Protein AF-A0A650MLF8-F1 (afdb_monomer)

Nearest PDB structures (foldseek):
  4n6c-assembly2_B  TM=9.823E-01  e=1.842E-08  Streptococcus pneumoniae CDC1873-00
  5com-assembly2_B  TM=9.976E-01  e=1.038E-07  Clostridioides difficile 630
  5cog-assembly1_A  TM=9.578E-01  e=2.991E-04  Saccharomyces cerevisiae

pLDDT: mean 90.56, std 10.39, range [46.62, 98.25]

Organism: NCBI:txid137838

Sequence (84 aa):
MVYRYICHLSLRELKNMLDKNIEDIYKMIDGMTEEELFKPHKRKWADEATQTAVCEVYKFIHVNTVAPFGTFRTKIRKWKKVSL

Mean predicted aligned error: 4.89 Å

InterPro domains:
  IPR012550 Protein of unknown function DUF1706 [PF08020] (3-81)
  IPR012550 Protein of unknown function DUF1706 [PTHR40658] (7-81)
  IPR034660 DinB/YfiT-like putative metalloenzymes [G3DSA:1.20.120.450] (1-84)

Structure (mmCIF, N/CA/C/O backbone):
data_AF-A0A650MLF8-F1
#
_entry.id   AF-A0A650MLF8-F1
#
loop_
_atom_site.group_PDB
_atom_site.id
_atom_site.type_symbol
_atom_site.label_atom_id
_atom_site.label_alt_id
_atom_site.label_comp_id
_atom_site.label_asym_id
_atom_site.label_entity_id
_atom_site.label_seq_id
_atom_site.pdbx_PDB_ins_code
_atom_site.Cartn_x
_atom_site.Cartn_y
_atom_site.Cartn_z
_atom_site.occupancy
_atom_site.B_iso_or_equiv
_atom_site.auth_seq_id
_atom_site.auth_comp_id
_atom_site.auth_asym_id
_atom_site.auth_atom_id
_atom_site.pdbx_PDB_model_num
ATOM 1 N N . MET A 1 1 ? 15.569 6.971 3.324 1.00 46.62 1 MET A N 1
ATOM 2 C CA . MET A 1 1 ? 16.638 6.121 3.903 1.00 46.62 1 MET A CA 1
ATOM 3 C C . MET A 1 1 ? 16.367 4.607 3.786 1.00 46.62 1 MET A C 1
ATOM 5 O O . MET A 1 1 ? 17.327 3.853 3.810 1.00 46.62 1 MET A O 1
ATOM 9 N N . VAL A 1 2 ? 15.121 4.150 3.549 1.00 60.56 2 VAL A N 1
ATOM 10 C CA . VAL A 1 2 ? 14.738 2.718 3.412 1.00 60.56 2 VAL A CA 1
ATOM 11 C C . VAL A 1 2 ? 15.432 1.977 2.257 1.00 60.56 2 VAL A C 1
ATOM 13 O O . VAL A 1 2 ? 15.842 0.834 2.420 1.00 60.56 2 VAL A O 1
ATOM 16 N N . TYR A 1 3 ? 15.646 2.632 1.110 1.00 59.75 3 TYR A N 1
ATOM 17 C CA . TYR A 1 3 ? 16.263 2.002 -0.070 1.00 59.75 3 TYR A CA 1
ATOM 18 C C . TYR A 1 3 ? 17.633 1.356 0.202 1.00 59.75 3 TYR A C 1
ATOM 20 O O . TYR A 1 3 ? 17.936 0.320 -0.382 1.00 59.75 3 TYR A O 1
A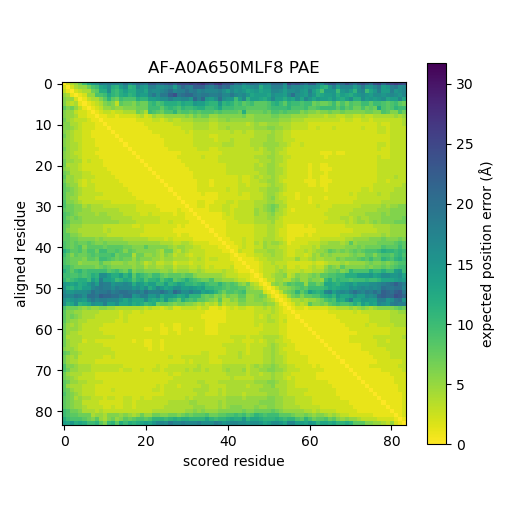TOM 28 N N . ARG A 1 4 ? 18.448 1.912 1.112 1.00 66.94 4 ARG A N 1
ATOM 29 C CA . ARG A 1 4 ? 19.768 1.344 1.446 1.00 66.94 4 ARG A CA 1
ATOM 30 C C . ARG A 1 4 ? 19.682 -0.008 2.164 1.00 66.94 4 ARG A C 1
ATOM 32 O O . ARG A 1 4 ? 20.618 -0.790 2.061 1.00 66.94 4 ARG A O 1
ATOM 39 N N . TYR A 1 5 ? 18.569 -0.298 2.835 1.00 74.44 5 TYR A N 1
ATOM 40 C CA . TYR A 1 5 ? 18.414 -1.507 3.644 1.00 74.44 5 TYR A CA 1
ATOM 41 C C . TYR A 1 5 ? 17.955 -2.733 2.856 1.00 74.44 5 TYR A C 1
ATOM 43 O O . TYR A 1 5 ? 18.138 -3.838 3.341 1.00 74.44 5 TYR A O 1
ATOM 51 N N . ILE A 1 6 ? 17.382 -2.569 1.660 1.00 81.19 6 ILE A N 1
ATOM 52 C CA . ILE A 1 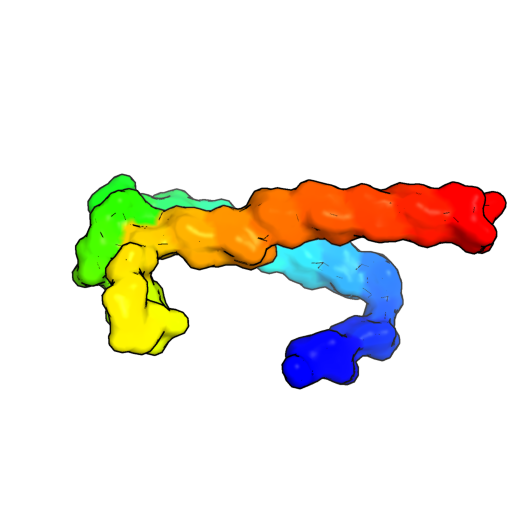6 ? 16.799 -3.695 0.903 1.00 81.19 6 ILE A CA 1
ATOM 53 C C . ILE A 1 6 ? 17.402 -3.881 -0.496 1.00 81.19 6 ILE A C 1
ATOM 55 O O . ILE A 1 6 ? 17.231 -4.931 -1.098 1.00 81.19 6 ILE A O 1
ATOM 59 N N . CYS A 1 7 ? 18.145 -2.898 -1.021 1.00 82.50 7 CYS A N 1
ATOM 60 C CA . CYS A 1 7 ? 18.683 -2.937 -2.392 1.00 82.50 7 CYS A CA 1
ATOM 61 C C . CYS A 1 7 ? 19.718 -4.057 -2.636 1.00 82.50 7 CYS A C 1
ATOM 63 O O . CYS A 1 7 ? 19.979 -4.408 -3.781 1.00 82.50 7 CYS A O 1
ATOM 65 N N . HIS A 1 8 ? 20.312 -4.611 -1.575 1.00 88.94 8 HIS A N 1
ATOM 66 C CA . HIS A 1 8 ? 21.286 -5.702 -1.669 1.00 88.94 8 HIS A CA 1
ATOM 67 C C . HIS A 1 8 ? 20.639 -7.094 -1.772 1.00 88.94 8 HIS A C 1
ATOM 69 O O . HIS A 1 8 ? 21.343 -8.071 -2.012 1.00 88.94 8 HIS A O 1
ATOM 75 N N . LEU A 1 9 ? 19.321 -7.191 -1.578 1.00 93.19 9 LEU A N 1
ATOM 76 C CA . LEU A 1 9 ? 18.579 -8.444 -1.674 1.00 93.19 9 LEU A CA 1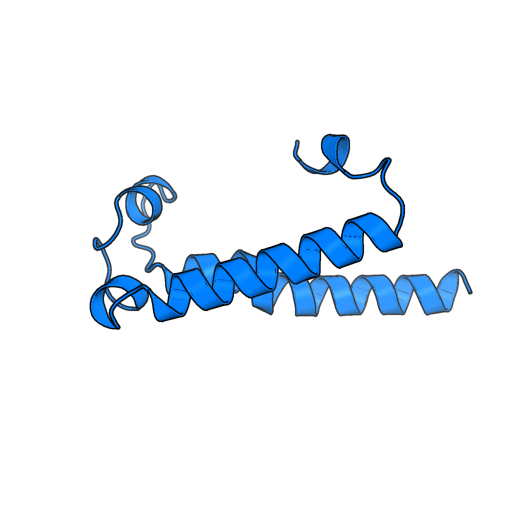
ATOM 77 C C . LEU A 1 9 ? 18.290 -8.803 -3.134 1.00 93.19 9 LEU A C 1
ATOM 79 O O . LEU A 1 9 ? 18.166 -7.940 -4.008 1.00 93.19 9 LEU A O 1
ATOM 83 N N . SER A 1 10 ? 18.127 -10.094 -3.401 1.00 96.00 10 SER A N 1
ATOM 84 C CA . SER A 1 10 ? 17.730 -10.581 -4.718 1.00 96.00 10 SER A CA 1
ATOM 85 C C . SER A 1 10 ? 16.307 -10.139 -5.081 1.00 96.00 10 SER A C 1
ATOM 87 O O . SER A 1 10 ? 15.445 -9.912 -4.230 1.00 96.00 10 SER A O 1
ATOM 89 N N . LEU A 1 11 ? 16.002 -10.111 -6.384 1.00 94.38 11 LEU A N 1
ATOM 90 C CA . LEU A 1 11 ? 14.641 -9.836 -6.861 1.00 94.38 11 LEU A CA 1
ATOM 91 C C . LEU A 1 11 ? 13.604 -10.827 -6.313 1.00 94.38 11 LEU A C 1
ATOM 93 O O . LEU A 1 11 ? 12.434 -10.474 -6.196 1.00 94.38 11 LEU A O 1
ATOM 97 N N . ARG A 1 12 ? 14.010 -12.067 -6.012 1.00 96.94 12 ARG A N 1
ATOM 98 C CA . ARG A 1 12 ? 13.123 -13.080 -5.431 1.00 96.94 12 ARG A CA 1
ATOM 99 C C . ARG A 1 12 ? 12.762 -12.723 -3.992 1.00 96.94 12 ARG A C 1
ATOM 101 O O . ARG A 1 12 ? 11.586 -12.743 -3.651 1.00 96.94 12 ARG A O 1
ATOM 108 N N . GLU A 1 13 ? 13.749 -12.354 -3.182 1.00 96.25 13 GLU A N 1
ATOM 109 C CA . GLU A 1 13 ? 13.529 -11.931 -1.794 1.00 96.25 13 GLU A CA 1
ATOM 110 C C . GLU A 1 13 ? 12.669 -10.670 -1.730 1.00 96.25 13 GLU A C 1
ATOM 112 O O . GLU A 1 13 ? 11.689 -10.635 -0.992 1.00 96.25 13 GLU A O 1
ATOM 117 N N . LEU A 1 14 ? 12.964 -9.676 -2.574 1.00 95.62 14 LEU A N 1
ATOM 118 C CA . LEU A 1 14 ? 12.188 -8.437 -2.640 1.00 95.62 14 LEU A CA 1
ATOM 119 C C . LEU A 1 14 ? 10.717 -8.676 -3.005 1.00 95.62 14 LEU A C 1
ATOM 121 O O . LEU A 1 14 ? 9.839 -8.039 -2.427 1.00 95.62 14 LEU A O 1
ATOM 125 N N . LYS A 1 15 ? 10.435 -9.596 -3.937 1.00 95.88 15 LYS A N 1
ATOM 126 C CA . LYS A 1 15 ? 9.056 -9.980 -4.283 1.00 95.88 15 LYS A CA 1
ATOM 127 C C . LYS A 1 15 ? 8.360 -10.678 -3.123 1.00 95.88 15 LYS A C 1
ATOM 129 O O . LYS A 1 15 ? 7.294 -10.234 -2.732 1.00 95.88 15 LYS A O 1
ATOM 134 N N . ASN A 1 16 ? 9.002 -11.676 -2.515 1.00 97.25 16 ASN A N 1
ATOM 135 C CA . ASN A 1 16 ? 8.426 -12.399 -1.379 1.00 97.25 16 ASN A CA 1
ATOM 136 C C . ASN A 1 16 ? 8.113 -11.465 -0.197 1.00 97.25 16 ASN A C 1
ATOM 138 O O . ASN A 1 16 ? 7.083 -11.610 0.456 1.00 97.25 16 ASN A O 1
ATOM 142 N N . MET A 1 17 ? 8.993 -10.498 0.084 1.00 95.69 17 MET A N 1
ATOM 143 C CA . MET A 1 17 ? 8.752 -9.485 1.115 1.00 95.69 17 MET A CA 1
ATOM 144 C C . MET A 1 17 ? 7.571 -8.582 0.759 1.00 95.69 17 MET A C 1
ATOM 146 O O . MET A 1 17 ? 6.761 -8.273 1.628 1.00 95.69 17 MET A O 1
ATOM 150 N N . LEU A 1 18 ? 7.466 -8.155 -0.504 1.00 95.81 18 LEU A N 1
ATOM 151 C CA . LEU A 1 18 ? 6.341 -7.343 -0.957 1.00 95.81 18 LEU A CA 1
ATOM 152 C C . LEU A 1 18 ? 5.021 -8.118 -0.874 1.00 95.81 18 LEU A C 1
ATOM 154 O O . LEU A 1 18 ? 4.047 -7.565 -0.375 1.00 95.81 18 LEU A O 1
ATOM 158 N N . ASP A 1 19 ? 5.004 -9.380 -1.299 1.00 97.62 19 ASP A N 1
ATOM 159 C CA . ASP A 1 19 ? 3.822 -10.245 -1.248 1.00 97.62 19 ASP A CA 1
ATOM 160 C C . ASP A 1 19 ? 3.347 -10.424 0.201 1.00 97.62 19 ASP A C 1
ATOM 162 O O . ASP A 1 19 ? 2.177 -10.192 0.504 1.00 97.62 19 ASP A O 1
ATOM 166 N N . LYS A 1 20 ? 4.276 -10.699 1.128 1.00 97.62 20 LYS A N 1
ATOM 167 C CA . LYS A 1 20 ? 3.969 -10.776 2.562 1.00 97.62 20 LYS A CA 1
ATOM 168 C C . LYS A 1 20 ? 3.414 -9.460 3.111 1.00 97.62 20 LYS A C 1
ATOM 170 O O . LYS A 1 20 ? 2.417 -9.464 3.825 1.00 97.62 20 LYS A O 1
ATOM 175 N N . ASN A 1 21 ? 4.025 -8.328 2.759 1.00 96.81 21 ASN A N 1
ATOM 176 C CA . ASN A 1 21 ? 3.536 -7.021 3.198 1.00 96.81 21 ASN A CA 1
ATOM 177 C C . ASN A 1 21 ? 2.117 -6.742 2.678 1.00 96.81 21 ASN A C 1
ATOM 179 O O . ASN A 1 21 ? 1.335 -6.101 3.372 1.00 96.81 21 ASN A O 1
ATOM 183 N N . ILE A 1 22 ? 1.773 -7.211 1.475 1.00 97.81 22 ILE A N 1
ATOM 184 C CA . ILE A 1 22 ? 0.425 -7.065 0.916 1.00 97.81 22 ILE A CA 1
ATOM 185 C C . ILE A 1 22 ? -0.587 -7.928 1.671 1.00 97.81 22 ILE A C 1
ATOM 187 O O . ILE A 1 22 ? -1.655 -7.426 2.017 1.00 97.81 22 ILE A O 1
ATOM 191 N N . GLU A 1 23 ? -0.241 -9.173 2.003 1.00 98.25 23 GLU A N 1
ATOM 192 C CA . GLU A 1 23 ? -1.079 -10.016 2.865 1.00 98.25 23 GLU A CA 1
ATOM 193 C C . GLU A 1 23 ? -1.313 -9.387 4.243 1.00 98.25 23 GLU A C 1
ATOM 195 O O . GLU A 1 23 ? -2.434 -9.397 4.752 1.00 98.25 23 GLU A O 1
ATOM 200 N N . ASP A 1 24 ? -0.273 -8.814 4.845 1.00 98.06 24 ASP A N 1
ATOM 201 C CA . ASP A 1 24 ? -0.378 -8.167 6.152 1.00 98.06 24 ASP A CA 1
ATOM 202 C C . ASP A 1 24 ? -1.213 -6.875 6.081 1.00 98.06 24 ASP A C 1
ATOM 204 O O . ASP A 1 24 ? -1.972 -6.587 7.007 1.00 98.06 24 ASP A O 1
ATOM 208 N N . ILE A 1 25 ? -1.169 -6.138 4.962 1.00 97.00 25 ILE A N 1
ATOM 209 C CA . ILE A 1 25 ? -2.068 -4.999 4.715 1.00 97.00 25 ILE A CA 1
ATOM 210 C C . ILE A 1 25 ? -3.522 -5.464 4.586 1.00 97.00 25 ILE 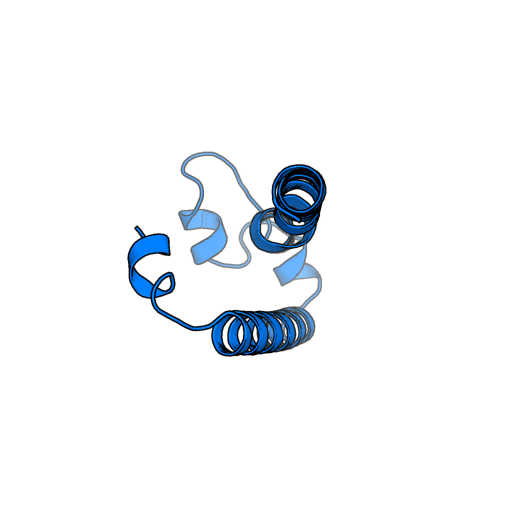A C 1
ATOM 212 O O . ILE A 1 25 ? -4.396 -4.813 5.156 1.00 97.00 25 ILE A O 1
ATOM 216 N N . TYR A 1 26 ? -3.801 -6.574 3.892 1.00 97.44 26 TYR A N 1
ATOM 217 C CA . TYR A 1 26 ? -5.163 -7.118 3.820 1.00 97.44 26 TYR A CA 1
ATOM 218 C C . TYR A 1 26 ? -5.693 -7.482 5.207 1.00 97.44 26 TYR A C 1
ATOM 220 O O . TYR A 1 26 ? -6.751 -6.999 5.598 1.00 97.44 26 TYR A O 1
ATOM 228 N N . LYS A 1 27 ? -4.907 -8.212 6.007 1.00 98.00 27 LYS A N 1
ATOM 229 C CA . LYS A 1 27 ? -5.276 -8.542 7.395 1.00 98.00 27 LYS A CA 1
ATOM 230 C C . LYS A 1 27 ? -5.485 -7.296 8.254 1.00 98.00 27 LYS A C 1
ATOM 232 O O . LYS A 1 27 ? -6.373 -7.276 9.100 1.00 98.00 27 LYS A O 1
ATOM 237 N N . MET A 1 28 ? -4.669 -6.259 8.056 1.00 96.62 28 MET A N 1
ATOM 238 C CA . MET A 1 28 ? -4.825 -4.988 8.761 1.00 96.62 28 MET A CA 1
ATOM 239 C C . MET A 1 28 ? -6.155 -4.312 8.404 1.00 96.62 28 MET A C 1
ATOM 241 O O . MET A 1 28 ? -6.826 -3.817 9.303 1.00 96.62 28 MET A O 1
ATOM 245 N N . ILE A 1 29 ? -6.533 -4.297 7.121 1.00 96.69 29 ILE A N 1
ATOM 246 C CA . ILE A 1 29 ? -7.808 -3.736 6.646 1.00 96.69 29 ILE A CA 1
ATOM 247 C C . ILE A 1 29 ? -8.987 -4.519 7.226 1.00 96.69 29 ILE A C 1
ATOM 249 O O . ILE A 1 29 ? -9.871 -3.906 7.816 1.00 96.69 29 ILE A O 1
ATOM 253 N N . ASP A 1 30 ? -8.963 -5.849 7.125 1.00 97.12 30 ASP A N 1
ATOM 254 C CA . ASP A 1 30 ? -10.033 -6.720 7.632 1.00 97.12 30 ASP A CA 1
ATOM 255 C C . ASP A 1 30 ? -10.171 -6.650 9.163 1.00 97.12 30 ASP A C 1
ATOM 257 O O . ASP A 1 30 ? -11.238 -6.904 9.718 1.00 97.12 30 ASP A O 1
ATOM 261 N N . GLY A 1 31 ? -9.089 -6.293 9.860 1.00 96.69 31 GLY A N 1
ATOM 262 C CA . GLY A 1 31 ? -9.068 -6.087 11.306 1.00 96.69 31 GLY A CA 1
ATOM 263 C C . GLY A 1 31 ? -9.561 -4.714 11.777 1.00 96.69 31 GLY A C 1
ATOM 264 O O . GLY A 1 31 ? -9.604 -4.486 12.986 1.00 96.69 31 GLY A O 1
ATOM 265 N N . MET A 1 32 ? -9.897 -3.792 10.870 1.00 96.19 32 MET A N 1
ATOM 266 C CA . MET A 1 32 ? -10.418 -2.463 11.202 1.00 96.19 32 MET A CA 1
ATOM 267 C C . MET A 1 32 ? -11.907 -2.363 10.885 1.00 96.19 32 MET A C 1
ATOM 269 O O . MET A 1 32 ? -12.400 -2.895 9.895 1.00 96.19 32 MET A O 1
ATOM 273 N N . THR A 1 33 ? -12.632 -1.612 11.708 1.00 96.62 33 THR A N 1
ATOM 274 C CA . THR A 1 33 ? -14.010 -1.227 11.386 1.00 96.62 33 THR A CA 1
ATOM 275 C C . THR A 1 33 ? -14.042 -0.215 10.238 1.00 96.62 33 THR A C 1
ATOM 277 O O . THR A 1 33 ? -13.082 0.530 10.018 1.00 96.62 33 THR A O 1
ATOM 280 N N . GLU A 1 34 ? -15.177 -0.112 9.540 1.00 94.50 34 GLU A N 1
ATOM 281 C CA . GLU A 1 34 ? -15.368 0.923 8.511 1.00 94.50 34 GLU A CA 1
ATOM 282 C C . GLU A 1 34 ? -15.117 2.329 9.061 1.00 94.50 34 GLU A C 1
ATOM 284 O O . GLU A 1 34 ? -14.519 3.169 8.389 1.00 94.50 34 GLU A O 1
ATOM 289 N N . GLU A 1 35 ? -15.524 2.592 10.306 1.00 94.12 35 GLU A N 1
ATOM 290 C CA . GLU A 1 35 ? -15.248 3.878 10.927 1.00 94.12 35 GLU A CA 1
ATOM 291 C C . GLU A 1 35 ? -13.753 4.131 11.075 1.00 94.12 35 GLU A C 1
ATOM 293 O O . GLU A 1 35 ? -13.300 5.211 10.715 1.00 94.12 35 GLU A O 1
ATOM 298 N N . GLU A 1 36 ? -12.988 3.165 11.585 1.00 92.88 36 GLU A N 1
ATOM 299 C CA . GLU A 1 36 ? -11.538 3.314 11.744 1.00 92.88 36 GLU A CA 1
ATOM 300 C C . GLU A 1 36 ? -10.812 3.528 10.420 1.00 92.88 36 GLU A C 1
ATOM 302 O O . GLU A 1 36 ? -9.813 4.248 10.373 1.00 92.88 36 GLU A O 1
ATOM 307 N N . LEU A 1 37 ? -11.318 2.911 9.354 1.00 94.75 37 LEU A N 1
ATOM 308 C CA . LEU A 1 37 ? -10.708 2.977 8.038 1.00 94.75 37 LEU A CA 1
ATOM 309 C C . LEU A 1 37 ? -11.037 4.282 7.300 1.00 94.75 37 LEU A C 1
ATOM 311 O O . LEU A 1 37 ? -10.158 4.857 6.647 1.00 94.75 37 LEU A O 1
ATOM 315 N N . PHE A 1 38 ? -12.285 4.748 7.405 1.00 94.62 38 PHE A N 1
ATOM 316 C CA . PHE A 1 38 ? -12.835 5.810 6.558 1.00 94.62 38 PHE A CA 1
ATOM 317 C C . PHE A 1 38 ? -13.164 7.119 7.277 1.00 94.62 38 PHE A C 1
ATOM 319 O O . PHE A 1 38 ? -13.439 8.102 6.590 1.00 94.62 38 PHE A O 1
ATOM 326 N N . LYS A 1 39 ? -13.144 7.177 8.616 1.00 92.38 39 LYS A N 1
ATOM 327 C CA . LYS A 1 39 ? -13.350 8.427 9.366 1.00 92.38 39 LYS A CA 1
ATOM 328 C C . LYS A 1 39 ? -12.026 8.992 9.898 1.00 92.38 39 LYS A C 1
ATOM 330 O O . LYS A 1 39 ? -11.105 8.236 10.216 1.00 92.38 39 LYS A O 1
ATOM 335 N N . PRO A 1 40 ? -11.924 10.323 10.034 1.00 90.12 40 PRO A N 1
ATOM 336 C CA . PRO A 1 40 ? -10.760 10.963 10.634 1.00 90.12 40 PRO A CA 1
ATOM 337 C C . PRO A 1 40 ? -10.638 10.681 12.138 1.00 90.12 40 PRO A C 1
ATOM 339 O O . PRO A 1 40 ? -11.621 10.329 12.793 1.00 90.12 40 PRO A O 1
ATOM 342 N N . HIS A 1 41 ? -9.440 10.893 12.694 1.00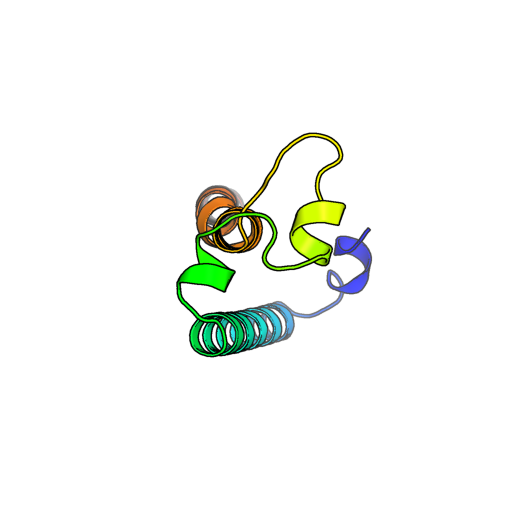 87.19 41 HIS A N 1
ATOM 343 C CA . HIS A 1 41 ? -9.157 10.848 14.138 1.00 87.19 41 HIS A CA 1
ATOM 344 C C . HIS A 1 41 ? -9.390 9.500 14.827 1.00 87.19 41 HIS A C 1
A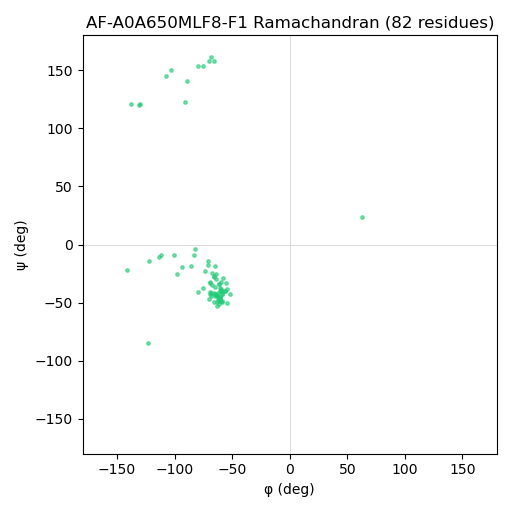TOM 346 O O . HIS A 1 41 ? -9.632 9.421 16.032 1.00 87.19 41 HIS A O 1
ATOM 352 N N . LYS A 1 42 ? -9.338 8.409 14.061 1.00 89.81 42 LYS A N 1
ATOM 353 C CA . LYS A 1 42 ? -9.542 7.055 14.590 1.00 89.81 42 LYS A CA 1
ATOM 354 C C . LYS A 1 42 ? -8.248 6.350 14.971 1.00 89.81 42 LYS A C 1
ATOM 356 O O . LYS A 1 42 ? -8.270 5.395 15.743 1.00 89.81 42 LYS A O 1
ATOM 361 N N . ARG A 1 43 ? -7.107 6.810 14.455 1.00 85.19 43 ARG A N 1
ATOM 362 C CA . ARG A 1 43 ? -5.789 6.239 14.741 1.00 85.19 43 ARG A CA 1
ATOM 363 C C . ARG A 1 43 ? -4.780 7.360 14.955 1.00 85.19 43 ARG A C 1
ATOM 365 O O . ARG A 1 43 ? -4.506 8.118 14.035 1.00 85.19 43 ARG A O 1
ATOM 372 N N . LYS A 1 44 ? -4.161 7.380 16.140 1.00 86.31 44 LYS A N 1
ATOM 373 C CA . LYS A 1 44 ? -3.161 8.392 16.528 1.00 86.31 44 LYS A CA 1
ATOM 374 C C . LYS A 1 44 ? -2.038 8.548 15.504 1.00 86.31 44 LYS A C 1
ATOM 376 O O . LYS A 1 44 ? -1.694 9.662 15.146 1.00 86.31 44 LYS A O 1
ATOM 381 N N . TRP A 1 45 ? -1.522 7.437 14.973 1.00 88.44 45 TRP A N 1
ATOM 382 C CA . TRP A 1 45 ? -0.444 7.482 13.981 1.00 88.44 45 TRP A CA 1
ATOM 383 C C . TRP A 1 45 ? -0.862 8.172 12.674 1.00 88.44 45 TRP A C 1
ATOM 385 O O . TRP A 1 45 ? -0.014 8.754 12.007 1.00 88.44 45 TRP A O 1
ATOM 395 N N . ALA A 1 46 ? -2.144 8.106 12.299 1.00 83.50 46 ALA A N 1
ATOM 396 C CA . ALA A 1 46 ? -2.652 8.758 11.096 1.00 83.50 46 ALA A CA 1
ATOM 397 C C . ALA A 1 46 ? -2.776 10.273 11.312 1.00 83.50 46 ALA A C 1
ATOM 399 O O . ALA A 1 46 ? -2.442 11.041 10.415 1.00 83.50 46 ALA A O 1
ATOM 400 N N . ASP A 1 47 ? -3.177 10.693 12.515 1.00 82.31 47 ASP A N 1
ATOM 401 C CA . ASP A 1 47 ? -3.233 12.106 12.900 1.00 82.31 47 ASP A CA 1
ATOM 402 C C . ASP A 1 47 ? -1.829 12.718 13.047 1.00 82.31 47 ASP A C 1
ATOM 404 O O . ASP A 1 47 ? -1.580 13.834 12.604 1.00 82.31 47 ASP A O 1
ATOM 408 N N . GLU A 1 48 ? -0.887 11.978 13.635 1.00 83.44 48 GLU A N 1
ATOM 409 C CA . GLU A 1 48 ? 0.495 12.429 13.857 1.00 83.44 48 GLU A CA 1
ATOM 410 C C . GLU A 1 48 ? 1.332 12.459 12.569 1.00 83.44 48 GLU A C 1
ATOM 412 O O . GLU A 1 48 ? 2.326 13.183 12.484 1.00 83.44 48 GLU A O 1
ATOM 417 N N . ALA A 1 49 ? 0.943 11.690 11.549 1.00 81.38 49 ALA A N 1
ATOM 418 C CA . ALA A 1 49 ? 1.661 11.627 10.279 1.00 81.38 49 ALA A CA 1
ATOM 419 C C . ALA A 1 49 ? 1.516 12.903 9.429 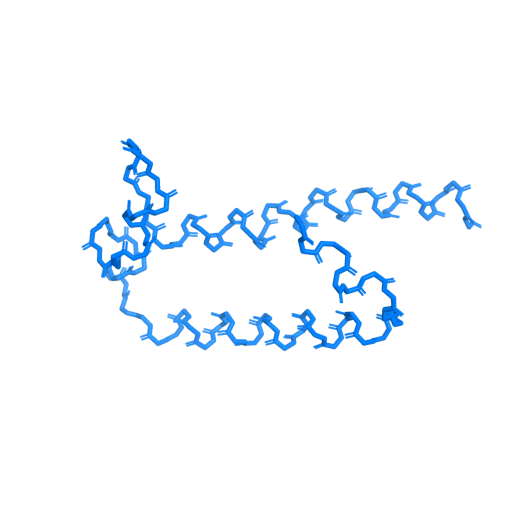1.00 81.38 49 ALA A C 1
ATOM 421 O O . ALA A 1 49 ? 2.284 13.095 8.481 1.00 81.38 49 ALA A O 1
ATOM 422 N N . THR A 1 50 ? 0.566 13.786 9.747 1.00 72.38 50 THR A N 1
ATOM 423 C CA . THR A 1 50 ? 0.296 15.012 8.990 1.00 72.38 50 THR A CA 1
ATOM 424 C C . THR A 1 50 ? 0.206 16.226 9.910 1.00 72.38 50 THR A C 1
ATOM 426 O O . THR A 1 50 ? -0.654 16.321 10.771 1.00 72.38 50 THR A O 1
ATOM 429 N N . GLN A 1 51 ? 1.081 17.212 9.688 1.00 69.75 51 GLN A N 1
ATOM 430 C CA . GLN A 1 51 ? 1.204 18.397 10.552 1.00 69.75 51 GLN A CA 1
ATOM 431 C C . GLN A 1 51 ? -0.038 19.310 10.554 1.00 69.75 51 GLN A C 1
ATOM 433 O O . GLN A 1 51 ? -0.265 20.038 11.514 1.00 69.75 51 GLN A O 1
ATOM 438 N N . THR A 1 52 ? -0.812 19.307 9.466 1.00 65.81 52 THR A N 1
ATOM 439 C CA . THR A 1 52 ? -1.969 20.202 9.264 1.00 65.81 52 THR A CA 1
ATOM 440 C C . THR A 1 52 ? -3.158 19.536 8.579 1.00 65.81 52 THR A C 1
ATOM 442 O O . THR A 1 52 ? -4.280 20.022 8.696 1.00 65.81 52 THR A O 1
ATOM 445 N N . ALA A 1 53 ? -2.940 18.443 7.848 1.00 72.38 53 ALA A N 1
ATOM 446 C CA . ALA A 1 53 ? -4.009 17.728 7.169 1.00 72.38 53 ALA A CA 1
ATOM 447 C C . ALA A 1 53 ? -4.597 16.663 8.092 1.00 72.38 53 ALA A C 1
ATOM 449 O O . ALA A 1 53 ? -3.866 15.967 8.786 1.00 72.38 53 ALA A O 1
ATOM 450 N N . VAL A 1 54 ? -5.914 16.498 8.056 1.00 74.38 54 VAL A N 1
ATOM 451 C CA . VAL A 1 54 ? -6.563 15.327 8.638 1.00 74.38 54 VAL A CA 1
ATOM 452 C C . VAL A 1 54 ? -6.657 14.270 7.547 1.00 74.38 5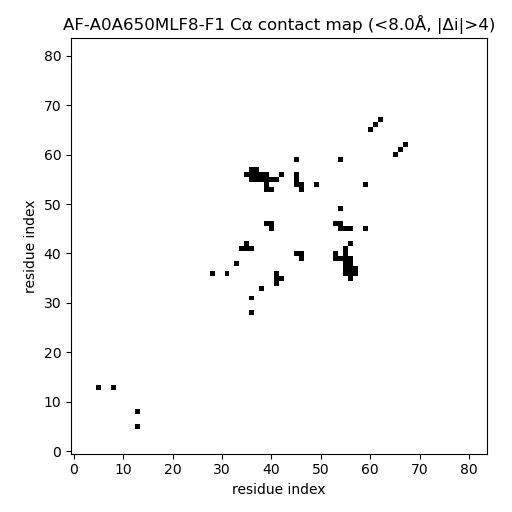4 VAL A C 1
ATOM 454 O O . VAL A 1 54 ? -7.189 14.531 6.465 1.00 74.38 54 VAL A O 1
ATOM 457 N N . CYS A 1 55 ? -6.091 13.097 7.806 1.00 81.00 55 CYS A N 1
ATOM 458 C CA . CYS A 1 55 ? -5.971 12.042 6.813 1.00 81.00 55 CYS A CA 1
ATOM 459 C C . CYS A 1 55 ? -6.483 10.724 7.397 1.00 81.00 55 CYS A C 1
ATOM 461 O O . CYS A 1 55 ? -6.000 10.245 8.420 1.00 81.00 55 CYS A O 1
ATOM 463 N N . GLU A 1 56 ? -7.495 10.149 6.756 1.00 91.81 56 GLU A N 1
ATOM 464 C CA . GLU A 1 56 ? -8.076 8.869 7.142 1.00 91.81 56 GLU A CA 1
ATOM 465 C C . GLU A 1 56 ? -7.148 7.718 6.738 1.00 91.81 56 GLU A C 1
ATOM 467 O O . GLU A 1 56 ? -6.371 7.814 5.781 1.00 91.81 56 GLU A O 1
ATOM 472 N N . VAL A 1 57 ? -7.238 6.595 7.450 1.00 92.69 57 VAL A N 1
ATOM 473 C CA . VAL A 1 57 ? -6.308 5.467 7.290 1.00 92.69 57 VAL A CA 1
ATOM 474 C C . VAL A 1 57 ? -6.264 4.958 5.845 1.00 92.69 57 VAL A C 1
ATOM 476 O O . VAL A 1 57 ? -5.179 4.693 5.319 1.00 92.69 57 VAL A O 1
ATOM 479 N N . TYR A 1 58 ? -7.410 4.891 5.154 1.00 94.94 58 TYR A N 1
ATOM 480 C CA . TYR A 1 58 ? -7.456 4.421 3.765 1.00 94.94 58 TYR A CA 1
ATOM 481 C C . TYR A 1 58 ? -6.597 5.267 2.809 1.00 94.94 58 TYR A C 1
ATOM 483 O O . TYR A 1 58 ? -6.027 4.726 1.857 1.00 94.94 58 TYR A O 1
ATOM 491 N N . LYS A 1 59 ? -6.451 6.578 3.058 1.00 93.62 59 LYS A N 1
ATOM 492 C CA . LYS A 1 59 ? -5.619 7.457 2.223 1.00 93.62 59 LYS A CA 1
ATOM 493 C C . LYS A 1 59 ? -4.143 7.105 2.373 1.00 93.62 59 LYS A C 1
ATOM 495 O O . LYS A 1 59 ? -3.447 7.016 1.363 1.00 93.62 59 LYS A O 1
ATOM 500 N N . PHE A 1 60 ? -3.678 6.823 3.592 1.00 93.19 60 PHE A N 1
ATOM 501 C CA . PHE A 1 60 ? -2.307 6.356 3.828 1.00 93.19 60 PHE A CA 1
ATOM 502 C C . PHE A 1 60 ? -2.028 5.018 3.144 1.00 93.19 60 PHE A C 1
ATOM 504 O O . PHE A 1 60 ? -0.975 4.856 2.522 1.00 93.19 60 PHE A O 1
ATOM 511 N N . ILE A 1 61 ? -2.978 4.081 3.204 1.00 95.12 61 ILE A N 1
ATOM 512 C CA . ILE A 1 61 ? -2.869 2.800 2.496 1.00 95.12 61 ILE A CA 1
ATOM 513 C C . ILE A 1 61 ? -2.768 3.054 0.989 1.00 95.12 61 ILE A C 1
ATOM 515 O O . ILE A 1 61 ? -1.852 2.547 0.339 1.00 95.12 61 ILE A O 1
ATOM 519 N N . HIS A 1 62 ? -3.651 3.887 0.432 1.00 95.62 62 HIS A N 1
ATOM 520 C CA . HIS A 1 62 ? -3.694 4.186 -0.998 1.00 95.62 62 HIS A CA 1
ATOM 521 C C . HIS A 1 62 ? -2.382 4.788 -1.526 1.00 95.62 62 HIS A C 1
ATOM 523 O O . HIS A 1 62 ? -1.843 4.309 -2.530 1.00 95.62 62 HIS A O 1
ATOM 529 N N . VAL A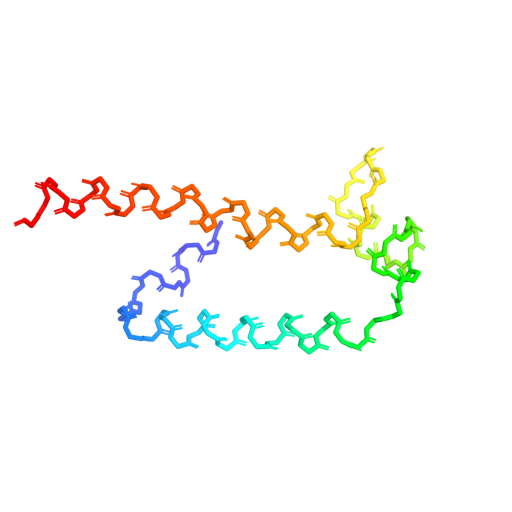 1 63 ? -1.835 5.803 -0.845 1.00 94.81 63 VAL A N 1
ATOM 530 C CA . VAL A 1 63 ? -0.609 6.492 -1.293 1.00 94.81 63 VAL A CA 1
ATOM 531 C C . VAL A 1 63 ? 0.657 5.644 -1.142 1.00 94.81 63 VAL A C 1
ATOM 533 O O . VAL A 1 63 ? 1.654 5.941 -1.795 1.00 94.81 63 VAL A O 1
ATOM 536 N N . ASN A 1 64 ? 0.626 4.577 -0.337 1.00 95.00 64 ASN A N 1
ATOM 537 C CA . ASN A 1 64 ? 1.744 3.641 -0.174 1.00 95.00 64 ASN A CA 1
ATOM 538 C C . ASN A 1 64 ? 1.587 2.337 -0.978 1.00 95.00 64 ASN A C 1
ATOM 540 O O . ASN A 1 64 ? 2.549 1.581 -1.090 1.00 95.00 64 ASN A O 1
ATOM 544 N N . THR A 1 65 ? 0.418 2.081 -1.576 1.00 96.12 65 THR A N 1
ATOM 545 C CA . THR A 1 65 ? 0.148 0.863 -2.362 1.00 96.12 65 THR A CA 1
ATOM 546 C C . THR A 1 65 ? -0.301 1.195 -3.785 1.00 96.12 65 THR A C 1
ATOM 548 O O . THR A 1 65 ? 0.519 1.261 -4.699 1.00 96.12 65 THR A O 1
ATOM 551 N N . VAL A 1 66 ? -1.593 1.446 -3.992 1.00 96.88 66 VAL A N 1
ATOM 552 C CA . VAL A 1 66 ? -2.234 1.604 -5.305 1.00 96.88 66 VAL A CA 1
ATOM 553 C C . VAL A 1 66 ? -1.539 2.669 -6.159 1.00 96.88 66 VAL A C 1
ATOM 555 O O . VAL A 1 66 ? -1.164 2.396 -7.304 1.00 96.88 66 VAL A O 1
ATOM 558 N N . ALA A 1 67 ? -1.313 3.864 -5.604 1.00 96.38 67 ALA A N 1
ATOM 559 C CA . ALA A 1 67 ? -0.683 4.965 -6.331 1.00 96.38 67 ALA A CA 1
ATOM 560 C C . ALA A 1 67 ? 0.769 4.649 -6.764 1.00 96.38 67 ALA A C 1
ATOM 562 O O . ALA A 1 67 ? 1.082 4.745 -7.962 1.00 96.38 67 ALA A O 1
ATOM 563 N N . PRO A 1 68 ? 1.682 4.229 -5.862 1.00 96.31 68 PRO A N 1
ATOM 564 C CA . PRO A 1 68 ? 3.036 3.872 -6.260 1.00 96.31 68 PRO A CA 1
ATOM 565 C C . PRO A 1 68 ? 3.074 2.644 -7.176 1.00 96.31 68 PRO A C 1
ATOM 567 O O . PRO A 1 68 ? 3.847 2.653 -8.130 1.00 96.31 68 PRO A O 1
ATOM 570 N N . PHE A 1 69 ? 2.223 1.628 -7.004 1.00 96.56 69 PHE A N 1
ATOM 571 C CA . PHE A 1 69 ? 2.215 0.474 -7.913 1.00 96.56 69 PHE A CA 1
ATOM 572 C C . PHE A 1 69 ? 1.905 0.863 -9.356 1.00 96.56 69 PHE A C 1
ATOM 574 O O . PHE A 1 69 ? 2.583 0.386 -10.268 1.00 96.56 69 PHE A O 1
ATOM 581 N N . GLY A 1 70 ? 0.973 1.790 -9.583 1.00 96.75 70 GLY A N 1
ATOM 582 C CA . GLY A 1 70 ? 0.725 2.338 -10.918 1.00 96.75 70 GLY A CA 1
ATOM 583 C C . GLY A 1 70 ? 1.949 3.061 -11.494 1.00 96.75 70 GLY A C 1
ATOM 584 O O . GLY A 1 70 ? 2.402 2.761 -12.604 1.00 96.75 70 GLY A O 1
ATOM 585 N N . THR A 1 71 ? 2.531 3.987 -10.728 1.00 97.19 71 THR A N 1
ATOM 586 C CA . THR A 1 71 ? 3.660 4.807 -11.206 1.00 97.19 71 THR A CA 1
ATOM 587 C C . THR A 1 71 ? 4.943 3.991 -11.415 1.00 97.19 71 THR A C 1
ATOM 589 O O . THR A 1 71 ? 5.590 4.109 -12.462 1.00 97.19 71 THR A O 1
ATOM 592 N N . PHE A 1 72 ? 5.303 3.108 -10.480 1.00 96.69 72 PHE A N 1
ATOM 593 C CA . PHE A 1 72 ? 6.473 2.233 -10.595 1.00 96.69 72 PHE A CA 1
ATOM 594 C C . PHE A 1 72 ? 6.297 1.166 -11.677 1.00 96.69 72 PHE A C 1
ATOM 596 O O . PHE A 1 72 ? 7.269 0.857 -12.371 1.00 96.69 72 PHE A O 1
ATOM 603 N N . ARG A 1 73 ? 5.074 0.670 -11.918 1.00 97.94 73 ARG A N 1
ATOM 604 C CA . ARG A 1 73 ? 4.792 -0.222 -13.055 1.00 97.94 73 ARG A CA 1
ATOM 605 C C . ARG A 1 73 ? 5.134 0.440 -14.389 1.00 97.94 73 ARG A C 1
ATOM 607 O O . ARG A 1 73 ? 5.730 -0.196 -15.259 1.00 97.94 73 ARG A O 1
ATOM 614 N N . THR A 1 74 ? 4.798 1.714 -14.567 1.00 98.00 74 THR A N 1
ATOM 615 C CA . THR A 1 74 ? 5.165 2.455 -15.783 1.00 98.00 74 THR A CA 1
ATOM 616 C C . THR A 1 74 ? 6.683 2.603 -15.908 1.00 98.00 74 THR A C 1
ATOM 618 O O . THR A 1 74 ? 7.238 2.346 -16.980 1.00 98.00 74 THR A O 1
ATOM 621 N N . LYS A 1 75 ? 7.378 2.924 -14.807 1.00 96.94 75 LYS A N 1
ATOM 622 C CA . LYS A 1 75 ? 8.848 3.033 -14.782 1.00 96.94 75 LYS A CA 1
ATOM 623 C C . LYS A 1 75 ? 9.538 1.716 -15.151 1.00 96.94 75 LYS A C 1
ATOM 625 O O . LYS A 1 75 ? 10.398 1.720 -16.029 1.00 96.94 75 LYS A O 1
ATOM 630 N N . ILE A 1 76 ? 9.137 0.588 -14.555 1.00 96.50 76 ILE A N 1
ATOM 631 C CA . ILE A 1 76 ? 9.770 -0.710 -14.841 1.00 96.50 76 ILE A CA 1
ATOM 632 C C . ILE A 1 76 ? 9.494 -1.178 -16.272 1.00 96.50 76 ILE A C 1
ATOM 634 O O . ILE A 1 76 ? 10.374 -1.750 -16.906 1.00 96.50 76 ILE A O 1
ATOM 638 N N . ARG A 1 77 ? 8.306 -0.898 -16.827 1.00 97.56 77 ARG A N 1
ATOM 639 C CA . ARG A 1 77 ? 8.005 -1.191 -18.239 1.00 97.56 77 ARG A CA 1
ATOM 640 C C . ARG A 1 77 ? 8.912 -0.407 -19.183 1.00 97.56 77 ARG A C 1
ATOM 642 O O . ARG A 1 77 ? 9.435 -0.990 -20.128 1.00 97.56 77 ARG A O 1
ATOM 649 N N . LYS A 1 78 ? 9.114 0.890 -18.919 1.00 97.88 78 LYS A N 1
ATOM 650 C CA . LYS A 1 78 ? 10.040 1.726 -19.696 1.00 97.88 78 LYS A CA 1
ATOM 651 C C . LYS A 1 78 ? 11.468 1.189 -19.608 1.00 97.88 78 LYS A C 1
ATOM 653 O O . LYS A 1 78 ? 12.112 1.058 -20.639 1.00 97.88 78 LYS A O 1
ATOM 658 N N . TRP A 1 79 ? 11.930 0.847 -18.406 1.00 97.50 79 TRP A N 1
ATOM 659 C CA . TRP A 1 79 ? 13.258 0.267 -18.200 1.00 97.50 79 TRP A CA 1
ATOM 660 C C . TRP A 1 79 ? 13.438 -1.040 -18.982 1.00 97.50 79 TRP A C 1
ATOM 662 O O . TRP A 1 79 ? 14.377 -1.150 -19.760 1.00 97.50 79 TRP A O 1
ATOM 672 N N . LYS A 1 80 ? 12.484 -1.979 -18.884 1.00 97.19 80 LYS A N 1
ATOM 673 C CA . LYS A 1 80 ? 12.535 -3.244 -19.635 1.00 97.19 80 LYS A CA 1
ATOM 674 C C . LYS A 1 80 ? 12.640 -3.029 -21.143 1.00 97.19 80 LYS A C 1
ATOM 676 O O . LYS A 1 80 ? 13.392 -3.738 -21.771 1.00 97.19 80 LYS A O 1
ATOM 681 N N . LYS A 1 81 ? 11.925 -2.052 -21.711 1.00 97.44 81 LYS A N 1
ATOM 682 C CA . LYS A 1 81 ? 11.975 -1.763 -23.156 1.00 97.44 81 LYS A CA 1
ATOM 683 C C . LYS A 1 81 ? 13.342 -1.243 -23.632 1.00 97.44 81 LYS A C 1
ATOM 685 O O . LYS A 1 81 ? 13.644 -1.341 -24.812 1.00 97.44 81 LYS A O 1
ATOM 690 N N . VAL A 1 82 ? 14.100 -0.588 -22.754 1.00 97.44 82 VAL A N 1
ATOM 691 C CA . VAL A 1 82 ? 15.380 0.054 -23.103 1.00 97.44 82 VAL A CA 1
ATOM 692 C C . VAL A 1 82 ? 16.574 -0.836 -22.751 1.00 97.44 82 VAL A C 1
ATOM 694 O O . VAL A 1 82 ? 17.638 -0.684 -23.338 1.00 97.44 82 VAL A O 1
ATOM 697 N N . SER A 1 83 ? 16.417 -1.734 -21.780 1.00 93.75 83 SER A N 1
ATOM 698 C CA . SER A 1 83 ? 17.513 -2.530 -21.215 1.00 93.75 83 SER A CA 1
ATOM 699 C C . SER A 1 83 ? 17.443 -4.027 -21.529 1.00 93.75 83 SER A C 1
ATOM 701 O O . SER A 1 83 ? 18.394 -4.732 -21.205 1.00 93.75 83 SER A O 1
ATOM 703 N N . LEU A 1 84 ? 16.341 -4.509 -22.112 1.00 86.38 84 LEU A N 1
ATOM 704 C CA . LEU A 1 84 ? 16.130 -5.886 -22.575 1.00 86.38 84 LEU A CA 1
ATOM 705 C C . LEU A 1 84 ? 15.600 -5.853 -24.009 1.00 86.38 84 LEU A C 1
ATOM 707 O O . LEU A 1 84 ? 15.975 -6.766 -24.770 1.00 86.38 84 LEU A O 1
#

Foldseek 3Di:
DVCVVDVPDDPVVVVVVVVVVVVVVVVVVVPDDPCQQPPFPNDPCQVVVDPPDTDGNVRVVCVVPVVVVVVVVVVVVVVVVVPD

Radius of gyration: 16.09 Å; Cα contacts (8 Å, |Δi|>4): 40; chains: 1; bounding box: 37×33×40 Å

Secondary structure (DSSP, 8-state):
-THHHHTTS-HHHHHHHHHHHHHHHHHHHHTS-HHHHHSTTS-HHHHHT-SS----HHHHHHHHTHHHHHHHHHHHHHHHHHH-

Solvent-accessible surface area (backbone atoms only — not comparable to full-atom values): 4977 Å² total; per-residue (Å²): 123,68,67,78,79,53,70,86,54,53,75,66,58,56,47,56,53,49,54,50,52,50,54,53,49,52,54,53,54,75,72,45,53,70,60,48,36,70,34,66,88,60,46,70,69,41,44,70,73,32,97,83,54,86,46,28,46,51,57,59,52,37,64,72,39,63,53,46,52,55,55,51,50,54,52,52,52,54,47,47,73,76,77,107